Protein AF-A0A640MKI9-F1 (afdb_monomer_lite)

Organism: Bacillus anthracis (NCBI:txid1392)

Structure (mmCIF, N/CA/C/O backbone):
data_AF-A0A640MKI9-F1
#
_entry.id   AF-A0A640MKI9-F1
#
loop_
_atom_site.group_PDB
_atom_site.id
_atom_site.type_symbol
_atom_site.label_atom_id
_atom_site.label_alt_id
_atom_site.label_comp_id
_atom_site.label_asym_id
_atom_site.label_entity_id
_atom_site.label_seq_id
_atom_site.pdbx_PDB_ins_code
_atom_site.Cartn_x
_atom_site.Cartn_y
_atom_site.Cartn_z
_atom_site.occupancy
_atom_site.B_iso_or_equiv
_atom_site.auth_seq_id
_atom_site.auth_comp_id
_atom_site.auth_asym_id
_atom_site.auth_atom_id
_atom_site.pdbx_PDB_model_num
ATOM 1 N N . MET A 1 1 ? -10.483 13.799 -0.011 1.00 65.44 1 MET A N 1
ATOM 2 C CA . MET A 1 1 ? -11.438 14.415 0.946 1.00 65.44 1 MET A CA 1
ATOM 3 C C . MET A 1 1 ? -12.839 13.796 0.894 1.00 65.44 1 MET A C 1
ATOM 5 O O . MET A 1 1 ? -13.425 13.657 1.956 1.00 65.44 1 MET A O 1
ATOM 9 N N . LYS A 1 2 ? -13.376 13.401 -0.277 1.00 89.06 2 LYS A N 1
ATOM 10 C CA . LYS A 1 2 ? -14.699 12.746 -0.406 1.00 89.06 2 LYS A CA 1
ATOM 11 C C . LYS A 1 2 ? -14.836 11.470 0.446 1.00 89.06 2 LYS A C 1
ATOM 13 O O . LYS A 1 2 ? -15.704 11.428 1.307 1.00 89.06 2 LYS A O 1
ATOM 18 N N . TRP A 1 3 ? -13.888 10.539 0.318 1.00 85.50 3 TRP A N 1
ATOM 19 C CA . TRP A 1 3 ? -13.893 9.278 1.074 1.00 85.50 3 TRP A CA 1
ATOM 20 C C . TRP A 1 3 ? -13.920 9.467 2.600 1.00 85.50 3 TRP A C 1
ATOM 22 O O . TRP A 1 3 ? -14.560 8.696 3.297 1.00 85.50 3 TRP A O 1
ATOM 32 N N . LYS A 1 4 ? -13.266 10.514 3.136 1.00 87.25 4 LYS A N 1
ATOM 33 C CA . LYS A 1 4 ? -13.274 10.797 4.584 1.00 87.25 4 LYS A CA 1
ATOM 34 C C . LYS A 1 4 ? -14.676 11.158 5.068 1.00 87.25 4 LYS A C 1
ATOM 36 O O . LYS A 1 4 ? -15.080 10.732 6.139 1.00 87.25 4 LYS A O 1
ATOM 41 N N . LYS A 1 5 ? -15.415 11.936 4.268 1.00 90.25 5 LYS A N 1
ATOM 42 C CA . LYS A 1 5 ? -16.800 12.315 4.576 1.00 90.25 5 LYS A CA 1
ATOM 43 C C . LYS A 1 5 ? -17.729 11.106 4.502 1.00 90.25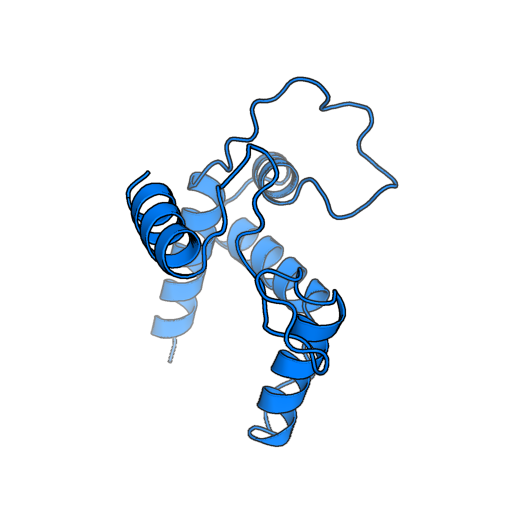 5 LYS A C 1
ATOM 45 O O . LYS A 1 5 ? -18.528 10.922 5.408 1.00 90.25 5 LYS A O 1
ATOM 50 N N . GLU A 1 6 ? -17.578 10.284 3.466 1.00 91.44 6 GLU A N 1
ATOM 51 C CA . GLU A 1 6 ? -18.350 9.044 3.294 1.00 91.44 6 GLU A CA 1
ATOM 52 C C . GLU A 1 6 ? -18.107 8.090 4.469 1.00 91.44 6 GLU A C 1
ATOM 54 O O . GLU A 1 6 ? -19.050 7.704 5.155 1.00 91.44 6 GLU A O 1
ATOM 59 N N . GLN A 1 7 ? -16.840 7.836 4.804 1.00 89.75 7 GLN A N 1
ATOM 60 C CA . GLN A 1 7 ? -16.471 7.004 5.948 1.00 89.75 7 GLN A CA 1
ATOM 61 C C . GLN A 1 7 ? -17.017 7.569 7.271 1.00 89.75 7 GLN A C 1
ATOM 63 O O . GLN A 1 7 ? -17.452 6.811 8.136 1.00 89.75 7 GLN A O 1
ATOM 68 N N . ALA A 1 8 ? -17.013 8.894 7.453 1.00 90.75 8 ALA A N 1
ATOM 69 C CA . ALA A 1 8 ? -17.562 9.517 8.655 1.00 90.75 8 ALA A CA 1
ATOM 70 C C . ALA A 1 8 ? -19.075 9.301 8.770 1.00 90.75 8 ALA A C 1
ATOM 72 O O . ALA A 1 8 ? -19.569 9.038 9.863 1.00 90.75 8 ALA A O 1
ATOM 73 N N . GLN A 1 9 ? -19.804 9.389 7.653 1.00 92.88 9 GLN A N 1
ATOM 74 C CA . GLN A 1 9 ? -21.243 9.137 7.617 1.00 92.88 9 GLN A CA 1
ATOM 75 C C . GLN A 1 9 ? -21.569 7.669 7.912 1.00 92.88 9 GLN A C 1
ATOM 77 O O . GLN A 1 9 ? -22.462 7.405 8.712 1.00 92.88 9 GLN A O 1
ATOM 82 N N . GLU A 1 10 ? -20.830 6.728 7.323 1.00 90.88 10 GLU A N 1
ATOM 83 C CA . GLU A 1 10 ? -20.994 5.289 7.570 1.00 90.88 10 GLU A CA 1
ATOM 84 C C . GLU A 1 10 ? -20.727 4.926 9.037 1.00 90.88 10 GLU A C 1
ATOM 86 O O . GLU A 1 10 ? -21.526 4.239 9.671 1.00 90.88 10 GLU A O 1
ATOM 91 N N . LEU A 1 11 ? -19.637 5.436 9.618 1.00 91.25 11 LEU A N 1
ATOM 92 C CA . LEU A 1 11 ? -19.303 5.179 11.020 1.00 91.25 11 LEU A CA 1
ATOM 93 C C . LEU A 1 11 ? -20.304 5.828 11.982 1.00 91.25 11 LEU A C 1
ATOM 95 O O . LEU A 1 11 ? -20.650 5.225 12.999 1.00 91.25 11 LEU A O 1
ATOM 99 N N . LEU A 1 12 ? -20.828 7.010 11.645 1.00 93.62 12 LEU A N 1
ATOM 100 C CA . LEU A 1 12 ? -21.840 7.681 12.459 1.00 93.62 12 LEU A CA 1
ATOM 101 C C . LEU A 1 12 ? -23.146 6.876 12.533 1.00 93.62 12 LEU A C 1
ATOM 103 O O . LEU A 1 12 ? -23.765 6.846 13.595 1.00 93.62 12 LEU A O 1
ATOM 107 N N . GLN A 1 13 ? -23.537 6.179 11.458 1.00 92.31 13 GLN A N 1
ATOM 108 C CA . GLN A 1 13 ? -24.694 5.265 11.467 1.00 92.31 13 GLN A CA 1
ATOM 109 C C . GLN A 1 13 ? -24.515 4.101 12.454 1.00 92.31 13 GLN A C 1
ATOM 111 O O . GLN A 1 13 ? -25.496 3.574 12.969 1.00 92.31 13 GLN A O 1
ATOM 116 N N . LEU A 1 14 ? -23.267 3.736 12.759 1.00 88.94 14 LEU A N 1
ATOM 117 C CA . LEU A 1 14 ? -22.903 2.731 13.761 1.00 88.94 14 LEU A CA 1
ATOM 118 C C . LEU A 1 14 ? -22.650 3.340 15.154 1.00 88.94 14 LEU A C 1
ATOM 120 O O . LEU A 1 14 ? -22.168 2.651 16.050 1.00 88.94 14 LEU A O 1
ATOM 124 N N . GLY A 1 15 ? -22.935 4.633 15.345 1.00 90.94 15 GLY A N 1
ATOM 125 C CA . GLY A 1 15 ? -22.692 5.353 16.598 1.00 90.94 15 GLY A CA 1
ATOM 126 C C . GLY A 1 15 ? -21.219 5.691 16.861 1.00 90.94 15 GLY A C 1
ATOM 127 O O . GLY A 1 15 ? -20.880 6.132 17.959 1.00 90.94 15 GLY A O 1
ATOM 128 N N . ILE A 1 16 ? -20.335 5.516 15.874 1.00 89.50 16 ILE A N 1
ATOM 129 C CA . ILE A 1 16 ? -18.901 5.788 15.998 1.00 89.50 16 ILE A CA 1
ATOM 130 C C . ILE A 1 16 ? -18.596 7.201 15.501 1.00 89.50 16 ILE A C 1
ATOM 132 O O . ILE A 1 16 ? -18.839 7.547 14.345 1.00 89.50 16 ILE A O 1
ATOM 136 N N . LYS A 1 17 ? -17.987 8.018 16.364 1.00 88.44 17 LYS A N 1
ATOM 137 C CA . LYS A 1 17 ? -17.446 9.328 15.983 1.00 88.44 17 LYS A CA 1
ATOM 138 C C . LYS A 1 17 ? -15.998 9.169 15.531 1.00 88.44 17 LYS A C 1
ATOM 140 O O . LYS A 1 17 ? -15.170 8.673 16.290 1.00 88.44 17 LYS A O 1
ATOM 145 N N . GLN A 1 18 ? -15.695 9.608 14.311 1.00 85.25 18 GLN A N 1
ATOM 146 C CA . GLN A 1 18 ? -14.318 9.626 13.820 1.00 85.25 18 GLN A CA 1
ATOM 147 C C . GLN A 1 18 ? -13.434 10.560 14.650 1.00 85.25 18 GLN A C 1
ATOM 149 O O . GLN A 1 18 ? -13.871 11.618 15.105 1.00 85.25 18 GLN A O 1
ATOM 154 N N . ASN A 1 19 ? -12.167 10.183 14.774 1.00 85.44 19 ASN A N 1
ATOM 155 C CA . ASN A 1 19 ? -11.104 11.003 15.337 1.00 85.44 19 ASN A CA 1
ATOM 156 C C . ASN A 1 19 ? -9.939 11.112 14.333 1.00 85.44 19 ASN A C 1
ATOM 158 O O . ASN A 1 19 ? -10.008 10.594 13.216 1.00 85.44 19 ASN A O 1
ATOM 162 N N . ALA A 1 20 ? -8.865 11.798 14.725 1.00 83.75 20 ALA A N 1
ATOM 163 C CA . ALA A 1 20 ? -7.684 11.968 13.877 1.00 83.75 20 ALA A CA 1
ATOM 164 C C . ALA A 1 20 ? -6.938 10.649 13.575 1.00 83.75 20 ALA A C 1
ATOM 166 O O . ALA A 1 20 ? -6.222 10.575 12.580 1.00 83.75 20 ALA A O 1
ATOM 167 N N . GLU A 1 21 ? -7.135 9.611 14.390 1.00 82.44 21 GLU A N 1
ATOM 168 C CA . GLU A 1 21 ? -6.463 8.306 14.317 1.00 82.44 21 GLU A CA 1
ATOM 169 C C . GLU A 1 21 ? -7.327 7.226 13.634 1.00 82.44 21 GLU A C 1
ATOM 171 O O . GLU A 1 21 ? -7.050 6.031 13.726 1.00 82.44 21 GLU A O 1
ATOM 176 N N . GLN A 1 22 ? -8.393 7.624 12.934 1.00 86.38 22 GLN A N 1
ATOM 177 C CA . GLN A 1 22 ? -9.325 6.700 12.297 1.00 86.38 22 GLN A CA 1
ATOM 178 C C . GLN A 1 22 ? -8.643 5.843 11.214 1.00 86.38 22 GLN A C 1
ATOM 180 O O . GLN A 1 22 ? -8.158 6.346 10.198 1.00 86.38 22 GLN A O 1
ATOM 185 N N . PHE A 1 23 ? -8.689 4.520 11.391 1.00 87.44 23 PHE A N 1
ATOM 186 C CA . PHE A 1 23 ? -8.179 3.560 10.414 1.00 87.44 23 PHE A CA 1
ATOM 187 C C . PHE A 1 23 ? -9.020 3.540 9.130 1.00 87.44 23 PHE A C 1
ATOM 189 O O . PHE A 1 23 ? -10.245 3.665 9.160 1.00 87.44 23 PHE A O 1
ATOM 196 N N . LEU A 1 24 ? -8.364 3.329 7.986 1.00 87.38 24 LEU A N 1
ATOM 197 C CA . LEU A 1 24 ? -9.042 3.154 6.696 1.00 87.38 24 LEU A CA 1
ATOM 198 C C . LEU A 1 24 ? -9.501 1.707 6.478 1.00 87.38 24 LEU A C 1
ATOM 200 O O . LEU A 1 24 ? -10.608 1.468 6.008 1.00 87.38 24 LEU A O 1
ATOM 204 N N . PHE A 1 25 ? -8.648 0.741 6.825 1.00 90.06 25 PHE A N 1
ATOM 205 C CA . PHE A 1 25 ? -8.919 -0.681 6.643 1.00 90.06 25 PHE A CA 1
ATOM 206 C C . PHE A 1 25 ? -9.274 -1.313 7.982 1.00 90.06 25 PHE A C 1
ATOM 208 O O . PHE A 1 25 ? -8.398 -1.580 8.809 1.00 90.06 25 PHE A O 1
ATOM 215 N N . THR A 1 26 ? -10.563 -1.562 8.179 1.00 91.19 26 THR A N 1
ATOM 216 C CA . THR A 1 26 ? -11.087 -2.170 9.399 1.00 91.19 26 THR A 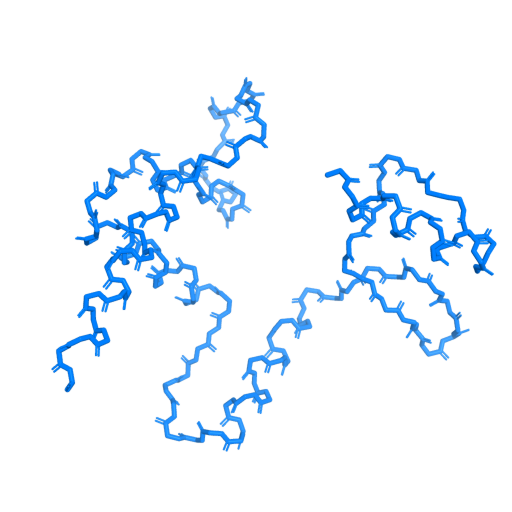CA 1
ATOM 217 C C . THR A 1 26 ? -11.995 -3.354 9.099 1.00 91.19 26 THR A C 1
ATOM 219 O O . THR A 1 26 ? -12.374 -3.600 7.952 1.00 91.19 26 THR A O 1
ATOM 222 N N . TYR A 1 27 ? -12.294 -4.144 10.126 1.00 90.62 27 TYR A N 1
ATOM 223 C CA . TYR A 1 27 ? -13.214 -5.272 10.052 1.00 90.62 27 TYR A CA 1
ATOM 224 C C . TYR A 1 27 ? -14.066 -5.366 11.323 1.00 90.62 27 TYR A C 1
ATOM 226 O O . TYR A 1 27 ? -13.815 -4.667 12.307 1.00 90.62 27 TYR A O 1
ATOM 234 N N . ILE A 1 28 ? -15.090 -6.222 11.273 1.00 90.62 28 ILE A N 1
ATOM 235 C CA . ILE A 1 28 ? -15.901 -6.595 12.435 1.00 90.62 28 ILE A CA 1
ATOM 236 C C . ILE A 1 28 ? -15.327 -7.888 13.005 1.00 90.62 28 ILE A C 1
ATOM 238 O O . ILE A 1 28 ? -15.212 -8.884 12.283 1.00 90.62 28 ILE A O 1
ATOM 242 N N . ASP A 1 29 ? -14.934 -7.875 14.275 1.00 91.31 29 ASP A N 1
ATOM 243 C CA . ASP A 1 29 ? -14.370 -9.060 14.912 1.00 91.31 29 ASP A CA 1
ATOM 244 C C . ASP A 1 29 ? -15.449 -10.075 15.333 1.00 91.31 29 ASP A C 1
ATOM 246 O O . ASP A 1 29 ? -16.656 -9.847 15.239 1.00 91.31 29 ASP A O 1
ATOM 250 N N . ARG A 1 30 ? -15.012 -11.237 15.829 1.00 91.50 30 ARG A N 1
ATOM 251 C CA . ARG A 1 30 ? -15.924 -12.307 16.273 1.00 91.50 30 ARG A CA 1
ATOM 252 C C . ARG A 1 30 ? -16.741 -11.948 17.518 1.00 91.50 30 ARG A C 1
ATOM 254 O O . ARG A 1 30 ? -17.696 -12.654 17.821 1.00 91.50 30 ARG A O 1
ATOM 261 N N . LYS A 1 31 ? -16.346 -10.909 18.254 1.00 93.56 31 LYS A N 1
ATOM 262 C CA . LYS A 1 31 ? -17.054 -10.398 19.432 1.00 93.56 31 LYS A CA 1
ATOM 263 C C . LYS A 1 31 ? -18.076 -9.319 19.048 1.00 93.56 31 LYS A C 1
ATOM 265 O O . LYS A 1 31 ? -18.779 -8.833 19.925 1.00 93.56 31 LYS A O 1
ATOM 270 N N . GLY A 1 32 ? -18.167 -8.962 17.763 1.00 89.38 32 GLY A N 1
ATOM 271 C CA . GLY A 1 32 ? -19.049 -7.914 17.257 1.00 89.38 32 GLY A CA 1
ATOM 272 C C . GLY A 1 32 ? -18.456 -6.509 17.357 1.00 89.38 32 GLY A C 1
ATOM 273 O O . GLY A 1 32 ? -19.162 -5.542 17.081 1.00 89.38 32 GLY A O 1
ATOM 274 N N . ASN A 1 33 ? -17.174 -6.369 17.717 1.00 89.12 33 ASN A N 1
ATOM 275 C CA . ASN A 1 33 ? -16.527 -5.063 17.725 1.00 89.12 33 ASN A CA 1
ATOM 276 C C . ASN A 1 33 ? -16.348 -4.587 16.284 1.00 89.12 33 ASN A C 1
ATOM 278 O O . ASN A 1 33 ? -15.732 -5.262 15.458 1.00 89.12 33 ASN A O 1
ATOM 282 N N . VAL A 1 34 ? -16.887 -3.409 16.001 1.00 88.12 34 VAL A N 1
ATOM 283 C CA . VAL A 1 34 ? -16.756 -2.702 14.727 1.00 88.12 34 VAL A CA 1
ATOM 284 C C . VAL A 1 34 ? -15.491 -1.838 14.720 1.00 88.12 34 VAL A C 1
ATOM 286 O O . VAL A 1 34 ? -14.969 -1.475 15.773 1.00 88.12 34 VAL A O 1
ATOM 289 N N . ASN A 1 35 ? -15.018 -1.468 13.526 1.00 88.88 35 ASN A N 1
ATOM 290 C CA . ASN A 1 35 ? -13.897 -0.538 13.338 1.00 88.88 35 ASN A CA 1
ATOM 291 C C . ASN A 1 35 ? -12.537 -1.030 13.886 1.00 88.88 35 ASN A C 1
ATOM 293 O O . ASN A 1 35 ? -11.664 -0.230 14.218 1.00 88.88 35 ASN A O 1
ATOM 297 N N . VAL A 1 36 ? -12.335 -2.349 13.957 1.00 90.69 36 VAL A N 1
ATOM 298 C CA . VAL A 1 36 ? -11.072 -2.956 14.407 1.00 90.69 36 VAL A CA 1
ATOM 299 C C . VAL A 1 36 ? -10.053 -2.930 13.260 1.00 90.69 36 VAL A C 1
ATOM 301 O O . VAL A 1 36 ? -10.415 -3.324 12.149 1.00 90.69 36 VAL A O 1
ATOM 304 N N . PRO A 1 37 ? -8.790 -2.509 13.469 1.00 92.12 37 PRO A N 1
ATOM 305 C CA . PRO A 1 37 ? -7.786 -2.479 12.406 1.00 92.12 37 PRO A CA 1
ATOM 306 C C . PRO A 1 37 ? -7.512 -3.879 11.858 1.00 92.12 37 PRO A C 1
ATOM 308 O O . PRO A 1 37 ? -7.393 -4.846 12.612 1.00 92.12 37 PRO A O 1
ATOM 311 N N . VAL A 1 38 ? -7.386 -3.995 10.534 1.00 92.06 38 VAL A N 1
ATOM 312 C CA . VAL A 1 38 ? -7.008 -5.269 9.907 1.00 92.06 38 VAL A CA 1
ATOM 313 C C . VAL A 1 38 ? -5.658 -5.761 10.437 1.00 92.06 38 VAL A C 1
ATOM 315 O O . VAL A 1 38 ? -4.709 -4.994 10.585 1.00 92.06 38 VAL A O 1
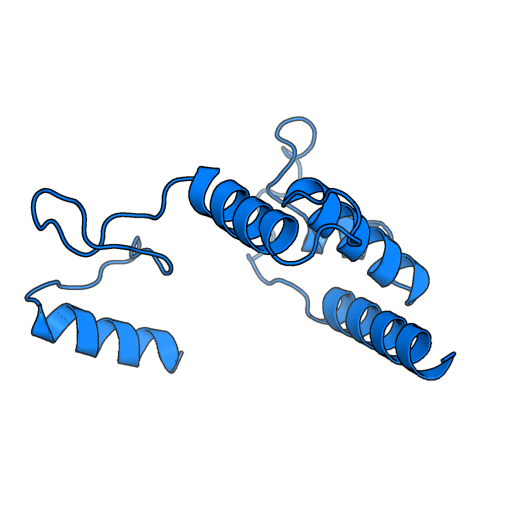ATOM 318 N N . HIS A 1 39 ? -5.560 -7.064 10.704 1.00 89.94 39 HIS A N 1
ATOM 319 C CA . HIS A 1 39 ? -4.301 -7.676 11.127 1.00 89.94 39 HIS A CA 1
ATOM 320 C C . HIS A 1 39 ? -3.246 -7.579 10.015 1.00 89.94 39 HIS A C 1
ATOM 322 O O . HIS A 1 39 ? -3.586 -7.696 8.836 1.00 89.94 39 HIS A O 1
ATOM 328 N N . ILE A 1 40 ? -1.964 -7.456 10.370 1.00 82.38 40 ILE A N 1
ATOM 329 C CA . ILE A 1 40 ? -0.862 -7.346 9.395 1.00 82.38 40 ILE A CA 1
ATOM 330 C C . ILE A 1 40 ? -0.820 -8.532 8.415 1.00 82.38 40 ILE A C 1
ATOM 332 O O . ILE A 1 40 ? -0.594 -8.363 7.216 1.00 82.38 40 ILE A O 1
ATOM 336 N N . ASP A 1 41 ? -1.162 -9.730 8.893 1.00 87.81 41 ASP A N 1
ATOM 337 C CA . ASP A 1 41 ? -1.231 -10.932 8.056 1.00 87.81 41 ASP A CA 1
ATOM 338 C C . ASP A 1 41 ? -2.420 -10.972 7.105 1.00 87.81 41 ASP A C 1
ATOM 340 O O . ASP A 1 41 ? -2.462 -11.830 6.223 1.00 87.81 41 ASP A O 1
ATOM 344 N N . TYR A 1 42 ? -3.395 -10.071 7.239 1.00 90.69 42 TYR A N 1
ATOM 345 C CA . TYR A 1 42 ? -4.563 -10.055 6.365 1.00 90.69 42 TYR A CA 1
ATOM 346 C C . TYR A 1 42 ? -4.148 -10.026 4.888 1.00 90.69 42 TYR A C 1
ATOM 348 O O . TYR A 1 42 ? -4.627 -10.838 4.095 1.00 90.69 42 TYR A O 1
ATOM 356 N N . LEU A 1 43 ? -3.180 -9.178 4.526 1.00 88.50 43 LEU A N 1
ATOM 357 C CA . LEU A 1 43 ? -2.644 -9.114 3.163 1.00 88.50 43 LEU A CA 1
ATOM 358 C C . LEU A 1 43 ? -1.976 -10.429 2.737 1.00 88.50 43 LEU A C 1
ATOM 360 O O . LEU A 1 43 ? -2.224 -10.904 1.625 1.00 88.50 43 LEU A O 1
ATOM 364 N N . ASN A 1 44 ? -1.202 -11.061 3.626 1.00 90.81 44 ASN A N 1
ATOM 365 C CA . ASN A 1 44 ? -0.600 -12.374 3.374 1.00 90.81 44 ASN A CA 1
ATOM 366 C C . ASN A 1 44 ? -1.680 -13.431 3.095 1.00 90.81 44 ASN A C 1
ATOM 368 O O . ASN A 1 44 ? -1.592 -14.169 2.111 1.00 90.81 44 ASN A O 1
ATOM 372 N N . TYR A 1 45 ? -2.749 -13.468 3.895 1.00 92.06 45 TYR A N 1
ATOM 373 C CA . TYR A 1 45 ? -3.876 -14.380 3.685 1.00 92.06 45 TYR A CA 1
ATOM 374 C C . TYR A 1 45 ? -4.589 -14.132 2.353 1.00 92.06 45 TYR A C 1
ATOM 376 O O . TYR A 1 45 ? -4.916 -15.088 1.638 1.00 92.06 45 TYR A O 1
ATOM 384 N N . ARG A 1 46 ? -4.810 -12.865 1.979 1.00 92.38 46 ARG A N 1
ATOM 385 C CA . ARG A 1 46 ? -5.434 -12.507 0.696 1.00 92.38 46 ARG A CA 1
ATOM 386 C C . ARG A 1 46 ? -4.578 -12.947 -0.489 1.00 92.38 46 ARG A C 1
ATOM 388 O O . ARG A 1 46 ? -5.114 -13.566 -1.408 1.00 92.38 46 ARG A O 1
ATOM 395 N N . ILE A 1 47 ? -3.267 -12.719 -0.441 1.00 92.56 47 ILE A N 1
ATOM 396 C CA . ILE A 1 47 ? -2.326 -13.157 -1.481 1.00 92.56 47 ILE A CA 1
ATOM 397 C C . ILE A 1 47 ? -2.283 -14.688 -1.578 1.00 92.56 47 ILE A C 1
ATOM 399 O O . ILE A 1 47 ? -2.408 -15.247 -2.670 1.00 92.56 47 ILE A O 1
ATOM 403 N N . ASN A 1 48 ? -2.221 -15.390 -0.444 1.00 92.00 48 ASN A N 1
ATOM 404 C CA . ASN A 1 48 ? -2.265 -16.854 -0.411 1.00 92.00 48 ASN A CA 1
ATOM 405 C C . ASN A 1 48 ? -3.578 -17.413 -0.984 1.00 92.00 48 ASN A C 1
ATOM 407 O O . ASN A 1 48 ? -3.581 -18.455 -1.638 1.00 92.00 48 ASN A O 1
ATOM 411 N N . SER A 1 49 ? -4.702 -16.723 -0.776 1.00 94.38 49 SER A N 1
ATOM 412 C CA . SER A 1 49 ? -5.988 -17.079 -1.387 1.00 94.38 49 SER A CA 1
ATOM 413 C C . SER A 1 49 ? -5.976 -16.944 -2.915 1.00 94.38 49 SER A C 1
ATOM 415 O O . SER A 1 49 ? -6.518 -17.803 -3.613 1.00 94.38 49 SER A O 1
ATOM 417 N N . VAL A 1 50 ? -5.335 -15.904 -3.460 1.00 94.31 50 VAL A N 1
ATOM 418 C CA . VAL A 1 50 ? -5.133 -15.758 -4.914 1.00 94.31 50 VAL A CA 1
ATOM 419 C C . VAL A 1 50 ? -4.264 -16.898 -5.446 1.00 94.31 50 VAL A C 1
ATOM 421 O O . VAL A 1 50 ? -4.671 -17.583 -6.379 1.00 94.31 50 VAL A O 1
ATOM 424 N N . LYS A 1 51 ? -3.131 -17.187 -4.797 1.00 93.44 51 LYS A N 1
ATOM 425 C CA . LYS A 1 51 ? -2.238 -18.295 -5.175 1.00 93.44 51 LYS A CA 1
ATOM 426 C C . LYS A 1 51 ? -2.956 -19.648 -5.213 1.00 93.44 51 LYS A C 1
ATOM 428 O O . LYS A 1 51 ? -2.769 -20.416 -6.150 1.00 93.44 51 LYS A O 1
ATOM 433 N N . ARG A 1 52 ? -3.796 -19.947 -4.213 1.00 94.31 52 ARG A N 1
ATOM 434 C CA . ARG A 1 52 ? -4.566 -21.205 -4.170 1.00 94.31 52 ARG A CA 1
ATOM 435 C C . ARG A 1 52 ? -5.492 -21.369 -5.377 1.00 94.31 52 ARG A C 1
ATOM 437 O O . ARG A 1 52 ? -5.624 -22.483 -5.873 1.00 94.31 52 ARG A O 1
ATOM 444 N N . ARG A 1 53 ? -6.104 -20.275 -5.841 1.00 96.44 53 ARG A N 1
ATOM 445 C CA . ARG A 1 53 ? -6.998 -20.256 -7.012 1.00 96.44 53 ARG A CA 1
ATOM 446 C C . ARG A 1 53 ? -6.241 -20.228 -8.343 1.00 96.44 53 ARG A C 1
ATOM 448 O O . ARG A 1 53 ? -6.746 -20.736 -9.334 1.00 96.44 53 ARG A O 1
ATOM 455 N N . HIS A 1 54 ? -5.024 -19.689 -8.355 1.00 96.00 54 HIS A N 1
ATOM 456 C CA . HIS A 1 54 ? -4.212 -19.507 -9.557 1.00 96.00 54 HIS A CA 1
ATOM 457 C C . HIS A 1 54 ? -2.809 -20.092 -9.355 1.00 96.00 54 HIS A C 1
ATOM 459 O O . HIS A 1 54 ? -1.821 -19.367 -9.258 1.00 96.00 54 HIS A O 1
ATOM 465 N N . LYS A 1 55 ? -2.716 -21.428 -9.290 1.00 93.69 55 LYS A N 1
ATOM 466 C CA . LYS A 1 55 ? -1.463 -22.145 -8.977 1.00 93.69 55 LYS A CA 1
ATOM 467 C C . LYS A 1 55 ? -0.327 -21.919 -9.985 1.00 93.69 55 LYS A C 1
ATOM 469 O O . LYS A 1 55 ? 0.822 -22.153 -9.640 1.00 93.69 55 LYS A O 1
ATOM 474 N N . HIS A 1 56 ? -0.646 -21.476 -11.203 1.00 95.12 56 HIS A N 1
ATOM 475 C CA . HIS A 1 56 ? 0.338 -21.137 -12.235 1.00 95.12 56 HIS A CA 1
ATOM 476 C C . HIS A 1 56 ? 1.054 -19.800 -11.971 1.00 95.12 56 HIS A C 1
ATOM 478 O O . HIS A 1 56 ? 2.059 -19.514 -12.614 1.00 95.12 56 HIS A O 1
ATOM 484 N N . LEU A 1 57 ? 0.548 -18.964 -11.054 1.00 92.19 57 LEU A N 1
ATOM 485 C CA . LEU A 1 57 ? 1.201 -17.711 -10.682 1.00 92.19 57 LEU A CA 1
ATOM 486 C C . LEU A 1 57 ? 2.392 -17.969 -9.756 1.00 92.19 57 LEU A C 1
ATOM 488 O O . LEU A 1 57 ? 2.347 -18.810 -8.855 1.00 92.19 57 LEU A O 1
ATOM 492 N N . ILE A 1 58 ? 3.442 -17.171 -9.935 1.00 90.31 58 ILE A N 1
ATOM 493 C CA . ILE A 1 58 ? 4.627 -17.192 -9.076 1.00 90.31 58 ILE A CA 1
ATOM 494 C C . ILE A 1 58 ? 4.236 -16.817 -7.640 1.00 90.31 58 ILE A C 1
ATOM 496 O O . ILE A 1 58 ? 3.401 -15.942 -7.399 1.00 90.31 58 ILE A O 1
ATOM 500 N N . ASN A 1 59 ? 4.872 -17.470 -6.662 1.00 88.88 59 ASN A N 1
ATOM 501 C CA . ASN A 1 59 ? 4.659 -17.173 -5.250 1.00 88.88 59 ASN A CA 1
ATOM 502 C C . ASN A 1 59 ? 5.041 -15.722 -4.917 1.00 88.88 59 ASN A C 1
ATOM 504 O O . ASN A 1 59 ? 6.229 -15.374 -4.890 1.00 88.88 59 ASN A O 1
ATOM 508 N N . THR A 1 60 ? 4.035 -14.913 -4.597 1.00 91.25 60 THR A N 1
ATOM 509 C CA . THR A 1 60 ? 4.187 -13.495 -4.263 1.00 91.25 60 THR A CA 1
ATOM 510 C C . THR A 1 60 ? 3.885 -13.218 -2.787 1.00 91.25 60 THR A C 1
ATOM 512 O O . THR A 1 60 ? 3.325 -14.058 -2.084 1.00 91.25 60 THR A O 1
ATOM 515 N N . SER A 1 61 ? 4.302 -12.053 -2.305 1.00 90.25 61 SER A N 1
ATOM 516 C CA . SER A 1 61 ? 4.068 -11.533 -0.953 1.00 90.25 61 SER A CA 1
ATOM 51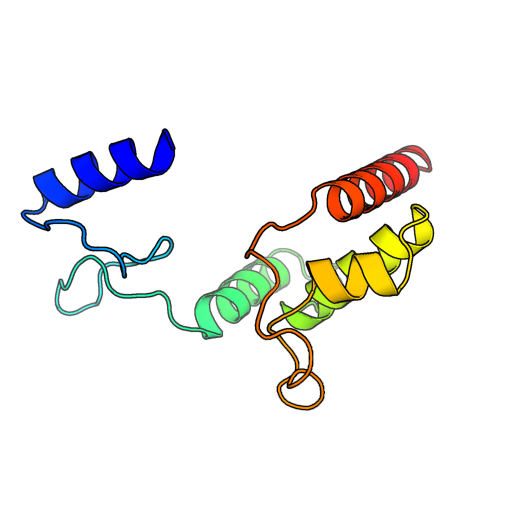7 C C . SER A 1 61 ? 3.984 -10.003 -1.018 1.00 90.25 61 SER A C 1
ATOM 519 O O . SER A 1 61 ? 4.413 -9.431 -2.024 1.00 90.25 61 SER A O 1
ATOM 521 N N . PRO A 1 62 ? 3.489 -9.309 0.025 1.00 89.12 62 PRO A N 1
ATOM 522 C CA . PRO A 1 62 ? 3.444 -7.846 0.027 1.00 89.12 62 PRO A CA 1
ATOM 523 C C . PRO A 1 62 ? 4.820 -7.214 -0.236 1.00 89.12 62 PRO A C 1
ATOM 525 O O . PRO A 1 62 ? 4.935 -6.307 -1.057 1.00 89.12 62 PRO A O 1
ATOM 528 N N . HIS A 1 63 ? 5.885 -7.756 0.367 1.00 88.50 63 HIS A N 1
ATOM 529 C CA . HIS A 1 63 ? 7.254 -7.292 0.122 1.00 88.50 63 HIS A CA 1
ATOM 530 C C . HIS A 1 63 ? 7.725 -7.541 -1.315 1.00 88.50 63 HIS A C 1
ATOM 532 O O . HIS A 1 63 ? 8.351 -6.667 -1.905 1.00 88.50 63 HIS A O 1
ATOM 538 N N . LYS A 1 64 ? 7.392 -8.688 -1.922 1.00 90.56 64 LYS A N 1
ATOM 539 C CA . LYS A 1 64 ? 7.730 -8.940 -3.333 1.00 90.56 64 LYS A CA 1
ATOM 540 C C . LYS A 1 64 ? 7.008 -7.979 -4.273 1.00 90.56 64 LYS A C 1
ATOM 542 O O . LYS A 1 64 ? 7.639 -7.455 -5.179 1.00 90.56 64 LYS A O 1
ATOM 547 N N . LEU A 1 65 ? 5.725 -7.701 -4.027 1.00 90.81 65 LEU A N 1
ATOM 548 C CA . LEU A 1 65 ? 4.967 -6.709 -4.799 1.00 90.81 65 LEU A CA 1
ATOM 549 C C . LEU A 1 65 ? 5.571 -5.306 -4.659 1.00 90.81 65 LEU A C 1
ATOM 551 O O . LEU A 1 65 ? 5.684 -4.588 -5.648 1.00 90.81 65 LEU A O 1
ATOM 555 N N . ARG A 1 66 ? 6.023 -4.941 -3.455 1.00 89.12 66 ARG A N 1
ATOM 556 C CA . ARG A 1 66 ? 6.745 -3.689 -3.209 1.00 89.12 66 ARG A CA 1
ATOM 557 C C . ARG A 1 66 ? 8.068 -3.614 -3.980 1.00 89.12 66 ARG A C 1
ATOM 559 O O . ARG A 1 66 ? 8.362 -2.573 -4.560 1.00 89.12 66 ARG A O 1
ATOM 566 N N . HIS A 1 67 ? 8.832 -4.705 -4.043 1.00 90.75 67 HIS A N 1
ATOM 567 C CA . HIS A 1 67 ? 10.019 -4.766 -4.899 1.00 90.75 67 HIS A CA 1
ATOM 568 C C . HIS A 1 67 ? 9.654 -4.616 -6.379 1.00 90.75 67 HIS A C 1
ATOM 570 O O . HIS A 1 67 ? 10.248 -3.787 -7.062 1.00 90.75 67 HIS A O 1
ATOM 576 N N . THR A 1 68 ? 8.633 -5.329 -6.862 1.00 91.94 68 THR A N 1
ATOM 577 C CA . THR A 1 68 ? 8.150 -5.198 -8.244 1.00 91.94 68 THR A CA 1
ATOM 578 C C . THR A 1 68 ? 7.753 -3.759 -8.579 1.00 91.94 68 THR A C 1
ATOM 580 O O . THR A 1 68 ? 8.123 -3.273 -9.643 1.00 91.94 68 THR A O 1
ATOM 583 N N . PHE A 1 69 ? 7.071 -3.055 -7.669 1.00 92.19 69 PHE A N 1
ATOM 584 C CA . PHE A 1 69 ? 6.774 -1.629 -7.826 1.00 92.19 69 PHE A CA 1
ATOM 585 C C . PHE A 1 69 ? 8.050 -0.802 -8.026 1.00 92.19 69 PHE A C 1
ATOM 587 O O . PHE A 1 69 ? 8.141 -0.051 -8.992 1.00 92.19 69 PHE A O 1
ATOM 594 N N . SER A 1 70 ? 9.056 -0.982 -7.164 1.00 91.06 70 SER A N 1
ATOM 595 C CA . SER A 1 70 ? 10.317 -0.234 -7.259 1.00 91.06 70 SER A CA 1
ATOM 596 C C . SER A 1 70 ? 11.077 -0.496 -8.563 1.00 91.06 70 SER A C 1
ATOM 598 O O . SER A 1 70 ? 11.566 0.444 -9.185 1.00 91.06 70 SER A O 1
ATOM 600 N N . THR A 1 71 ? 11.119 -1.752 -9.017 1.00 92.31 71 THR A N 1
ATOM 601 C CA . THR A 1 71 ? 11.773 -2.139 -10.272 1.00 92.31 71 THR A CA 1
ATOM 602 C C . THR A 1 71 ? 11.066 -1.522 -11.473 1.00 92.31 71 THR A C 1
ATOM 604 O O . THR A 1 71 ? 11.715 -0.902 -12.306 1.00 92.31 71 THR A O 1
ATOM 607 N N . LEU A 1 72 ? 9.736 -1.627 -11.541 1.00 93.44 72 LEU A N 1
ATOM 608 C CA . LEU A 1 72 ? 8.964 -1.075 -12.655 1.00 93.44 72 LEU A CA 1
ATOM 609 C C . LEU A 1 72 ? 8.999 0.458 -12.680 1.00 93.44 72 LEU A C 1
ATOM 611 O O . LEU A 1 72 ? 9.102 1.039 -13.754 1.00 93.44 72 LEU A O 1
ATOM 615 N N . ALA A 1 73 ? 8.975 1.119 -11.520 1.00 91.75 73 ALA A N 1
ATOM 616 C CA . ALA A 1 73 ? 9.157 2.566 -11.448 1.00 91.75 73 ALA A CA 1
ATOM 617 C C . ALA A 1 73 ? 10.535 2.986 -11.985 1.00 91.75 73 ALA A C 1
ATOM 619 O O . ALA A 1 73 ? 10.626 3.933 -12.764 1.00 91.75 73 ALA A O 1
ATOM 620 N N . TYR A 1 74 ? 11.599 2.271 -11.601 1.00 92.81 74 TYR A N 1
ATOM 621 C CA . TYR A 1 74 ? 12.956 2.531 -12.087 1.00 92.81 74 TYR A CA 1
ATOM 622 C C . TYR A 1 74 ? 13.073 2.330 -13.601 1.00 92.81 74 TYR A C 1
ATOM 624 O O . TYR A 1 74 ? 13.586 3.201 -14.297 1.00 92.81 74 TYR A O 1
ATOM 632 N N . GLU A 1 75 ? 12.541 1.221 -14.122 1.00 92.56 75 GLU A N 1
ATOM 633 C CA . GLU A 1 75 ? 12.492 0.952 -15.564 1.00 92.56 75 GLU A CA 1
ATOM 634 C C . GLU A 1 75 ? 11.665 2.002 -16.326 1.00 92.56 75 GLU A C 1
ATOM 636 O O . GLU A 1 75 ? 11.995 2.326 -17.461 1.00 92.56 75 GLU A O 1
ATOM 641 N N . GLY A 1 76 ? 10.639 2.582 -15.693 1.00 92.00 76 GLY A N 1
ATOM 642 C CA . GLY A 1 76 ? 9.884 3.735 -16.199 1.00 92.00 76 GLY A CA 1
ATOM 643 C C . GLY A 1 76 ? 10.596 5.087 -16.040 1.00 92.00 76 GLY A C 1
ATOM 644 O O . GLY A 1 76 ? 9.991 6.134 -16.258 1.00 92.00 76 GLY A O 1
ATOM 645 N N . GLY A 1 77 ? 11.865 5.100 -15.622 1.00 92.25 77 GLY A N 1
ATOM 646 C CA . GLY A 1 77 ? 12.691 6.303 -15.511 1.00 92.25 77 GLY A CA 1
ATOM 647 C C . GLY A 1 77 ? 12.616 7.022 -14.161 1.00 92.25 77 GLY A C 1
ATOM 648 O O . GLY A 1 77 ? 12.936 8.214 -14.078 1.00 92.25 77 GLY A O 1
ATOM 649 N N . ALA A 1 78 ? 12.146 6.374 -13.091 1.00 91.38 78 ALA A N 1
ATOM 650 C CA . ALA A 1 78 ? 12.174 6.962 -11.749 1.00 91.38 78 ALA A CA 1
ATOM 651 C C . ALA A 1 78 ? 13.598 6.931 -11.190 1.00 91.38 78 ALA A C 1
ATOM 653 O O . ALA A 1 78 ? 14.307 5.935 -11.327 1.00 91.38 78 ALA A O 1
ATOM 654 N N . THR A 1 79 ? 14.032 8.010 -10.534 1.00 90.50 79 THR A N 1
ATOM 655 C CA . THR A 1 79 ? 15.343 8.005 -9.873 1.00 90.50 79 THR A CA 1
ATOM 656 C C . THR A 1 79 ? 15.296 7.198 -8.576 1.00 90.50 79 THR A C 1
ATOM 658 O O . THR A 1 79 ? 14.239 7.035 -7.963 1.00 90.50 79 THR A O 1
ATOM 661 N N . MET A 1 80 ? 16.454 6.723 -8.108 1.00 85.62 80 MET A N 1
ATOM 662 C CA . MET A 1 80 ? 16.548 6.010 -6.826 1.00 85.62 80 MET A CA 1
ATOM 663 C C . MET A 1 80 ? 16.046 6.865 -5.651 1.00 85.62 80 MET A C 1
ATOM 665 O O . MET A 1 80 ? 15.427 6.352 -4.723 1.00 85.62 80 MET A O 1
ATOM 669 N N . GLU A 1 81 ? 16.255 8.180 -5.710 1.00 84.56 81 GLU A N 1
ATOM 670 C CA . GLU A 1 81 ? 15.753 9.125 -4.712 1.00 84.56 81 GLU A CA 1
ATOM 671 C C . GLU A 1 81 ? 14.219 9.225 -4.730 1.00 84.56 81 GLU A C 1
ATOM 673 O O . GLU A 1 81 ? 13.587 9.199 -3.674 1.00 84.56 81 GLU A O 1
ATOM 678 N N . GLN A 1 82 ? 13.609 9.298 -5.919 1.00 85.75 82 GLN A N 1
ATOM 679 C CA . GLN A 1 82 ? 12.150 9.300 -6.079 1.00 85.75 82 GLN A CA 1
ATOM 680 C C . GLN A 1 82 ? 11.532 8.008 -5.530 1.00 85.75 82 GLN A C 1
ATOM 682 O O . GLN A 1 82 ? 10.585 8.051 -4.746 1.00 85.75 82 GLN A O 1
ATOM 687 N N . ILE A 1 83 ? 12.130 6.863 -5.868 1.00 86.62 83 ILE A N 1
ATOM 688 C CA . ILE A 1 83 ? 11.708 5.551 -5.371 1.00 86.62 83 ILE A CA 1
ATOM 689 C C . ILE A 1 83 ? 11.848 5.485 -3.851 1.00 86.62 83 ILE A C 1
ATOM 691 O O . ILE A 1 83 ? 10.905 5.082 -3.179 1.00 86.62 83 ILE A O 1
ATOM 695 N N . SER A 1 84 ? 12.981 5.917 -3.292 1.00 82.75 84 SER A N 1
ATOM 696 C CA . SER A 1 84 ? 13.209 5.924 -1.844 1.00 82.75 84 SER A CA 1
ATOM 697 C C . SER A 1 84 ? 12.138 6.733 -1.103 1.00 82.75 84 SER A C 1
ATOM 699 O O . SER A 1 84 ? 11.531 6.222 -0.162 1.00 82.75 84 SER A O 1
ATOM 701 N N . ARG A 1 85 ? 11.808 7.938 -1.591 1.00 80.81 85 ARG A N 1
ATOM 702 C CA . ARG A 1 85 ? 10.741 8.787 -1.028 1.00 80.81 85 ARG A CA 1
ATOM 703 C C . ARG A 1 85 ? 9.340 8.188 -1.176 1.00 80.81 85 ARG A C 1
ATOM 705 O O . ARG A 1 85 ? 8.516 8.314 -0.277 1.00 80.81 85 ARG A O 1
ATOM 712 N N . ALA A 1 86 ? 9.048 7.514 -2.286 1.00 82.88 86 ALA A N 1
ATOM 713 C CA . ALA A 1 86 ? 7.770 6.818 -2.461 1.00 82.88 86 ALA A CA 1
ATOM 714 C C . ALA A 1 86 ? 7.656 5.576 -1.558 1.00 82.88 86 ALA A C 1
ATOM 716 O O . ALA A 1 86 ? 6.562 5.160 -1.177 1.00 82.88 86 ALA A O 1
ATOM 717 N N . LEU A 1 87 ? 8.795 4.966 -1.230 1.00 80.50 87 LEU A N 1
ATOM 718 C CA . LEU A 1 87 ? 8.880 3.755 -0.435 1.00 80.50 87 LEU A CA 1
ATOM 719 C C . LEU A 1 87 ? 8.983 4.024 1.070 1.00 80.50 87 LEU A C 1
ATOM 721 O O . LEU A 1 87 ? 8.642 3.114 1.827 1.00 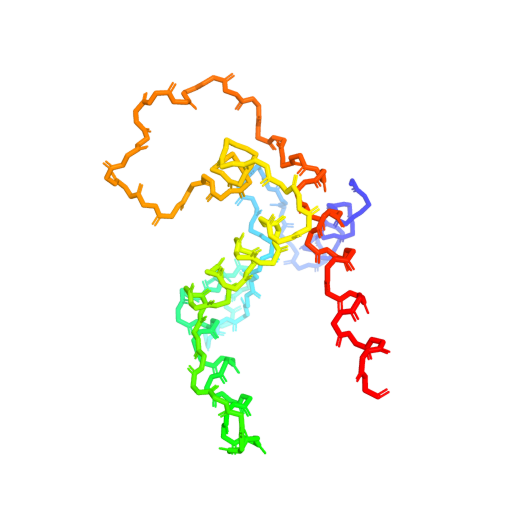80.50 87 LEU A O 1
ATOM 725 N N . THR A 1 88 ? 9.454 5.185 1.530 1.00 69.50 88 THR A N 1
ATOM 726 C CA . THR A 1 88 ? 9.700 5.457 2.959 1.00 69.50 88 THR A CA 1
ATOM 727 C C . THR A 1 88 ? 8.569 4.928 3.860 1.00 69.50 88 THR A C 1
ATOM 729 O O . THR A 1 88 ? 7.400 5.122 3.541 1.00 69.50 88 THR A O 1
ATOM 732 N N . HIS A 1 89 ? 8.965 4.198 4.926 1.00 54.38 89 HIS A N 1
ATOM 733 C CA . HIS A 1 89 ? 8.183 3.420 5.926 1.00 54.38 89 HIS A CA 1
ATOM 734 C C . HIS A 1 89 ? 8.285 1.870 5.931 1.00 54.38 89 HIS A C 1
ATOM 736 O O . HIS A 1 89 ? 7.457 1.239 6.583 1.00 54.38 89 HIS A O 1
ATOM 742 N N . SER A 1 90 ? 9.270 1.201 5.305 1.00 49.53 90 SER A N 1
ATOM 743 C CA . SER A 1 90 ? 9.372 -0.280 5.445 1.00 49.53 90 SER A CA 1
ATOM 744 C C . SER A 1 90 ? 10.693 -0.864 5.931 1.00 49.53 90 SER A C 1
ATOM 746 O O . SER A 1 90 ? 10.745 -2.079 6.096 1.00 49.53 90 SER A O 1
ATOM 748 N N . ASP A 1 91 ? 11.749 -0.076 6.106 1.00 48.38 91 ASP A N 1
ATOM 749 C CA . ASP A 1 91 ? 13.015 -0.597 6.620 1.00 48.38 91 ASP A CA 1
ATOM 750 C C . ASP A 1 91 ? 13.478 0.298 7.767 1.00 48.38 91 ASP A C 1
ATOM 752 O O . ASP A 1 91 ? 13.894 1.443 7.575 1.00 48.38 91 ASP A O 1
ATOM 756 N N . THR A 1 92 ? 13.329 -0.200 8.993 1.00 46.53 92 THR A N 1
ATOM 757 C CA . THR A 1 92 ? 13.701 0.511 10.224 1.00 46.53 92 THR A CA 1
ATOM 758 C C . THR A 1 92 ? 15.211 0.716 10.348 1.00 46.53 92 THR A C 1
ATOM 760 O O . THR A 1 92 ? 15.656 1.370 11.285 1.00 46.53 92 THR A O 1
ATOM 763 N N . LYS A 1 93 ? 16.014 0.213 9.398 1.00 47.78 93 LYS A N 1
ATOM 764 C CA . LYS A 1 93 ? 17.471 0.345 9.407 1.00 47.78 93 LYS A CA 1
ATOM 765 C C . LYS A 1 93 ? 18.034 1.567 8.674 1.00 47.78 93 LYS A C 1
ATOM 767 O O . LYS A 1 93 ? 19.251 1.735 8.684 1.00 47.78 93 LYS A O 1
ATOM 772 N N . THR A 1 94 ? 17.231 2.430 8.038 1.00 45.56 94 THR A N 1
ATOM 773 C CA . THR A 1 94 ? 17.813 3.570 7.285 1.00 45.56 94 THR A CA 1
ATOM 774 C C . THR A 1 94 ? 16.931 4.817 7.184 1.00 45.56 94 THR A C 1
ATOM 776 O O . THR A 1 94 ? 16.786 5.371 6.099 1.00 45.56 94 THR A O 1
ATOM 779 N N . THR A 1 95 ? 16.327 5.310 8.276 1.00 42.34 95 THR A N 1
ATOM 780 C CA . THR A 1 95 ? 15.594 6.592 8.162 1.00 42.34 95 THR A CA 1
ATOM 781 C C . THR A 1 95 ? 15.522 7.444 9.437 1.00 42.34 95 THR A C 1
ATOM 783 O O . THR A 1 9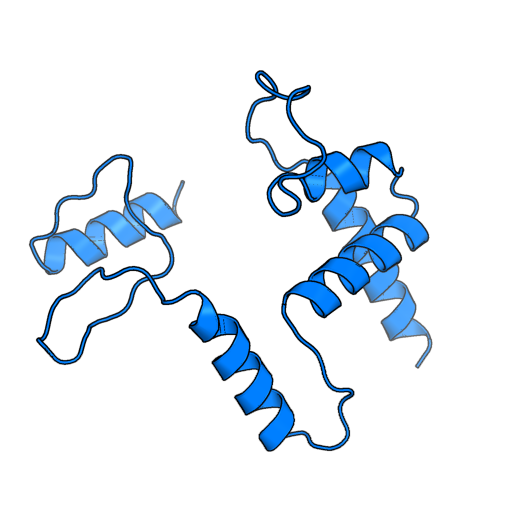5 ? 14.440 7.789 9.891 1.00 42.34 95 THR A O 1
ATOM 786 N N . GLU A 1 96 ? 16.665 7.859 9.989 1.00 42.69 96 GLU A N 1
ATOM 787 C CA . GLU A 1 96 ? 16.707 9.011 10.920 1.00 42.69 96 GLU A CA 1
ATOM 788 C C . GLU A 1 96 ? 16.796 10.372 10.194 1.00 42.69 96 GLU A C 1
ATOM 790 O O . GLU A 1 96 ? 16.618 11.414 10.811 1.00 42.69 96 GLU A O 1
ATOM 795 N N . VAL A 1 97 ? 17.010 10.404 8.871 1.00 44.34 97 VAL A N 1
ATOM 796 C CA . VAL A 1 97 ? 17.338 11.657 8.150 1.00 44.34 97 VAL A CA 1
ATOM 797 C C . VAL A 1 97 ? 16.114 12.420 7.602 1.00 44.34 97 VAL A C 1
ATOM 799 O O . VAL A 1 97 ? 16.218 13.602 7.295 1.00 44.34 97 VAL A O 1
ATOM 802 N N . TYR A 1 98 ? 14.921 11.820 7.528 1.00 43.56 98 TYR A N 1
ATOM 803 C CA . TYR A 1 98 ? 13.761 12.433 6.846 1.00 43.56 98 TYR A CA 1
ATOM 804 C C . TYR A 1 98 ? 12.633 12.862 7.797 1.00 43.56 98 TYR A C 1
ATOM 806 O O . TYR A 1 98 ? 11.460 12.599 7.552 1.00 43.56 98 TYR A O 1
ATOM 814 N N . VAL A 1 99 ? 12.980 13.550 8.887 1.00 45.78 99 VAL A N 1
ATOM 815 C CA . VAL A 1 99 ? 12.034 13.935 9.957 1.00 45.78 99 VAL A CA 1
ATOM 816 C C . VAL A 1 99 ? 11.086 15.089 9.569 1.00 45.78 99 VAL A C 1
ATOM 818 O O . VAL A 1 99 ? 10.121 15.340 10.278 1.00 45.78 99 VAL A O 1
ATOM 821 N N . ASN A 1 100 ? 11.281 15.767 8.429 1.00 45.56 100 ASN A N 1
ATOM 822 C CA . ASN A 1 100 ? 10.532 16.999 8.115 1.00 45.56 100 ASN A CA 1
ATOM 823 C C . ASN A 1 100 ? 9.935 17.106 6.703 1.00 45.56 100 ASN A C 1
ATOM 825 O O . ASN A 1 100 ? 9.533 18.193 6.291 1.00 45.56 100 ASN A O 1
ATOM 829 N N . THR A 1 101 ? 9.847 16.012 5.941 1.00 46.12 101 THR A N 1
ATOM 830 C CA . THR A 1 101 ? 9.161 16.082 4.638 1.00 46.12 101 THR A CA 1
ATOM 831 C C . THR A 1 101 ? 7.667 15.821 4.847 1.00 46.12 101 THR A C 1
ATOM 833 O O . THR A 1 101 ? 7.328 14.818 5.478 1.00 46.12 101 THR A O 1
ATOM 836 N N . PRO A 1 102 ? 6.756 16.693 4.371 1.00 49.22 102 PRO A N 1
ATOM 837 C CA . PRO A 1 102 ? 5.326 16.427 4.460 1.00 49.22 102 PRO A CA 1
ATOM 838 C C . PRO A 1 102 ? 5.016 15.074 3.816 1.00 49.22 102 PRO A C 1
ATOM 840 O O . PRO A 1 102 ? 5.649 14.693 2.833 1.00 49.22 102 PRO A O 1
ATOM 843 N N . ASN A 1 103 ? 4.045 14.359 4.390 1.00 52.06 103 ASN A N 1
ATOM 844 C CA . ASN A 1 103 ? 3.610 13.010 4.008 1.00 52.06 103 ASN A CA 1
ATOM 845 C C . ASN A 1 103 ? 2.860 13.027 2.654 1.00 52.06 103 ASN A C 1
ATOM 847 O O . ASN A 1 103 ? 1.697 12.644 2.537 1.00 52.06 103 ASN A O 1
ATOM 851 N N . ILE A 1 104 ? 3.505 13.599 1.641 1.00 53.25 104 ILE A N 1
ATOM 852 C CA . ILE A 1 104 ? 3.029 13.755 0.277 1.00 53.25 104 ILE A CA 1
ATOM 853 C C . ILE A 1 104 ? 3.753 12.683 -0.521 1.00 53.25 104 ILE A C 1
ATOM 855 O O . ILE A 1 104 ? 4.938 12.802 -0.829 1.00 53.25 104 ILE A O 1
ATOM 859 N N . VAL A 1 105 ? 3.027 11.615 -0.836 1.00 58.44 105 VAL A N 1
ATOM 860 C CA . VAL A 1 105 ? 3.480 10.644 -1.828 1.00 58.44 105 VAL A CA 1
ATOM 861 C C . VAL A 1 105 ? 3.462 11.357 -3.176 1.00 58.44 105 VAL A C 1
ATOM 863 O O . VAL A 1 105 ? 2.395 11.702 -3.682 1.00 58.44 105 VAL A O 1
ATOM 866 N N . ASP A 1 106 ? 4.643 11.623 -3.726 1.00 69.94 106 ASP A N 1
ATOM 867 C CA . ASP A 1 106 ? 4.783 12.170 -5.071 1.00 69.94 106 ASP A CA 1
ATOM 868 C C . ASP A 1 106 ? 4.269 11.144 -6.093 1.00 69.94 106 ASP A C 1
ATOM 870 O O . ASP A 1 106 ? 4.808 10.038 -6.219 1.00 69.94 106 ASP A O 1
ATOM 874 N N . LEU A 1 107 ? 3.211 11.515 -6.820 1.00 81.06 107 LEU A N 1
ATOM 875 C CA . LEU A 1 107 ? 2.593 10.663 -7.833 1.00 81.06 107 LEU A CA 1
ATOM 876 C C . LEU A 1 107 ? 3.520 10.411 -9.023 1.00 81.06 107 LEU A C 1
ATOM 878 O O . LEU A 1 107 ? 3.323 9.415 -9.712 1.00 81.06 107 LEU A O 1
ATOM 882 N N . SER A 1 108 ? 4.571 11.213 -9.216 1.00 83.88 108 SER A N 1
ATOM 883 C CA . SER A 1 108 ? 5.501 11.049 -10.337 1.00 83.88 108 SER A CA 1
ATOM 884 C C . SER A 1 108 ? 6.144 9.657 -10.387 1.00 83.88 108 SER A C 1
ATOM 886 O O . SER A 1 108 ? 6.353 9.093 -11.459 1.00 83.88 108 SER A O 1
ATOM 888 N N . THR A 1 109 ? 6.420 9.049 -9.227 1.00 85.19 109 THR A N 1
ATOM 889 C CA . THR A 1 109 ? 6.975 7.683 -9.165 1.00 85.19 109 THR A CA 1
ATOM 890 C C . THR A 1 109 ? 5.929 6.646 -9.570 1.00 85.19 109 THR A C 1
ATOM 892 O O . THR A 1 109 ? 6.245 5.676 -10.258 1.00 85.19 109 THR A O 1
ATOM 895 N N . TYR A 1 110 ? 4.676 6.861 -9.163 1.00 86.75 110 TYR A N 1
ATOM 896 C CA . TYR A 1 110 ? 3.552 6.007 -9.538 1.00 86.75 110 TYR A CA 1
ATOM 897 C C . TYR A 1 110 ? 3.232 6.113 -11.035 1.00 86.75 110 TYR A C 1
ATOM 899 O O . TYR A 1 110 ? 3.006 5.096 -11.680 1.00 86.75 110 TYR A O 1
ATOM 907 N N . GLU A 1 111 ? 3.274 7.311 -11.613 1.00 91.62 111 GLU A N 1
ATOM 908 C CA . GLU A 1 111 ? 3.045 7.536 -13.045 1.00 91.62 111 GLU A CA 1
ATOM 909 C C . GLU A 1 111 ? 4.072 6.794 -13.907 1.00 91.62 111 GLU A C 1
ATOM 911 O O . GLU A 1 111 ? 3.706 6.119 -14.866 1.00 91.62 111 GLU A O 1
ATOM 916 N N . LYS A 1 112 ? 5.351 6.837 -13.517 1.00 90.88 112 LYS A N 1
ATOM 917 C CA . LYS A 1 112 ? 6.428 6.092 -14.190 1.00 90.88 112 LYS A CA 1
ATOM 918 C C . LYS A 1 112 ? 6.246 4.578 -14.078 1.00 90.88 112 LYS A C 1
ATOM 920 O O . LYS A 1 112 ? 6.439 3.854 -15.053 1.00 90.88 112 LYS A O 1
ATOM 925 N N . PHE A 1 113 ? 5.826 4.101 -12.904 1.00 91.75 113 PHE A N 1
ATOM 926 C CA . PHE A 1 113 ? 5.426 2.707 -12.707 1.00 91.75 113 PHE A CA 1
ATOM 927 C C . PHE A 1 113 ? 4.279 2.305 -13.651 1.00 91.75 113 PHE A C 1
ATOM 929 O O . PHE A 1 113 ? 4.379 1.282 -14.330 1.00 91.75 113 PHE A O 1
ATOM 936 N N . GLU A 1 114 ? 3.214 3.108 -13.723 1.00 91.12 114 GLU A N 1
ATOM 937 C CA . GLU A 1 114 ? 2.048 2.841 -14.574 1.00 91.12 114 GLU A CA 1
ATOM 938 C C . GLU A 1 114 ? 2.414 2.847 -16.060 1.00 91.12 114 GLU A C 1
ATOM 940 O O . GLU A 1 114 ? 1.989 1.955 -16.797 1.00 91.12 114 GLU A O 1
ATOM 945 N N . GLN A 1 115 ? 3.243 3.798 -16.499 1.00 91.75 115 GLN A N 1
ATOM 946 C CA . GLN A 1 115 ? 3.730 3.860 -17.875 1.00 91.75 115 GLN A CA 1
ATOM 947 C C . GLN A 1 115 ? 4.453 2.563 -18.250 1.00 91.75 115 GLN A C 1
ATOM 949 O O . GLN A 1 115 ? 4.089 1.899 -19.225 1.00 91.75 115 GLN A O 1
ATOM 954 N N . ARG A 1 116 ? 5.428 2.150 -17.433 1.00 93.00 116 ARG A N 1
ATOM 955 C CA . ARG A 1 116 ? 6.185 0.920 -17.671 1.00 93.00 116 ARG A CA 1
ATOM 956 C C . ARG A 1 116 ? 5.284 -0.318 -17.665 1.00 93.00 116 ARG A C 1
ATOM 958 O O . ARG A 1 116 ? 5.477 -1.239 -18.465 1.00 93.00 116 ARG A O 1
ATOM 965 N N . LEU A 1 117 ? 4.290 -0.348 -16.776 1.00 90.62 117 LEU A N 1
ATOM 966 C CA . LEU A 1 117 ? 3.307 -1.425 -16.697 1.00 90.62 117 LEU A CA 1
ATOM 967 C C . LEU A 1 117 ? 2.421 -1.492 -17.951 1.00 90.62 117 LEU A C 1
ATOM 969 O O . LEU A 1 117 ? 2.088 -2.592 -18.398 1.00 90.62 117 LEU A O 1
ATOM 973 N N . ALA A 1 118 ? 2.036 -0.349 -18.521 1.00 91.25 118 ALA A N 1
ATOM 974 C CA . ALA A 1 118 ? 1.277 -0.281 -19.767 1.00 91.25 118 ALA A CA 1
ATOM 975 C C . ALA A 1 118 ? 2.109 -0.777 -20.960 1.00 91.25 118 ALA A C 1
ATOM 977 O O . ALA A 1 118 ? 1.643 -1.623 -21.721 1.00 91.25 118 ALA A O 1
ATOM 978 N N . GLU A 1 119 ? 3.368 -0.346 -21.069 1.00 90.94 119 GLU A N 1
ATOM 979 C CA . GLU A 1 119 ? 4.306 -0.820 -22.095 1.00 90.94 119 GLU A CA 1
ATOM 980 C C . GLU A 1 119 ? 4.488 -2.344 -22.036 1.00 90.94 119 GLU A C 1
ATOM 982 O O . GLU A 1 119 ? 4.405 -3.019 -23.058 1.00 90.94 119 GLU A O 1
ATOM 987 N N . ALA A 1 120 ? 4.637 -2.917 -20.834 1.00 86.38 120 ALA A N 1
ATOM 988 C CA . ALA A 1 120 ? 4.760 -4.365 -20.649 1.00 86.38 120 ALA A CA 1
ATOM 989 C C . ALA A 1 120 ? 3.540 -5.154 -21.158 1.00 86.38 120 ALA A C 1
ATOM 991 O O . ALA A 1 120 ? 3.675 -6.303 -21.579 1.00 86.38 120 ALA A O 1
ATOM 992 N N . LYS A 1 121 ? 2.341 -4.563 -21.089 1.00 83.56 121 LYS A N 1
ATOM 993 C CA . LYS A 1 121 ? 1.093 -5.194 -21.544 1.00 83.56 121 LYS A CA 1
ATOM 994 C C . LYS A 1 121 ? 0.945 -5.161 -23.065 1.00 83.56 121 LYS A C 1
ATOM 996 O O . LYS A 1 121 ? 0.335 -6.074 -23.607 1.00 83.56 121 LYS A O 1
ATOM 1001 N N . ASN A 1 122 ? 1.527 -4.161 -23.725 1.00 78.12 122 ASN A N 1
ATOM 1002 C CA . ASN A 1 122 ? 1.448 -3.965 -25.175 1.00 78.12 122 ASN A CA 1
ATOM 1003 C C . ASN A 1 122 ? 2.444 -4.827 -25.974 1.00 78.12 122 ASN A C 1
ATOM 1005 O O . ASN A 1 122 ? 2.417 -4.808 -27.198 1.00 78.12 122 ASN A O 1
ATOM 1009 N N . ILE A 1 123 ? 3.323 -5.574 -25.297 1.00 64.00 123 ILE A N 1
ATOM 1010 C CA . ILE A 1 123 ? 4.305 -6.487 -25.916 1.00 64.00 123 ILE A CA 1
ATOM 1011 C C . ILE A 1 123 ? 3.715 -7.908 -26.109 1.00 64.00 123 ILE A C 1
ATOM 1013 O O . ILE A 1 123 ? 4.403 -8.814 -26.573 1.00 64.00 123 ILE A O 1
ATOM 1017 N N . LYS A 1 124 ? 2.439 -8.123 -25.756 1.00 47.38 124 LYS A N 1
ATOM 1018 C CA . LYS A 1 124 ? 1.731 -9.396 -25.959 1.00 47.38 124 LYS A CA 1
ATOM 1019 C C . LYS A 1 124 ? 0.946 -9.447 -27.258 1.00 47.38 124 LYS A C 1
ATOM 1021 O O . LYS A 1 124 ? 0.260 -8.451 -27.561 1.00 47.38 124 LYS A O 1
#

InterPro domains:
  IPR002104 Integrase, catalytic domain [PF00589] (46-100)
  IPR002104 Integrase, catalytic domain [PS51898] (1-111)
  IPR011010 DNA breaking-rejoining enzyme, catalytic core [SSF56349] (15-101)
  IPR013762 Integrase-like, catalytic domain superfamily [G3DSA:1.10.443.10] (1-115)

pLDDT: mean 82.84, std 15.35, range [42.34, 96.44]

Radius of gyration: 18.51 Å; chains: 1; bounding box: 42×39×45 Å

Foldseek 3Di:
DVVVVVVQVVCVVVVDHDDPPQDPAWDQDPVRDGRHHDDPCPQVVVLVVVCVVPVVDDRDGPVRVLVLLLVQLVVLPDDPVLSCLLPPPDDPPDDPPPPDDPPDNDCSSVVSSVVSVVVVVVVD

Sequence (124 aa):
MKWKKEQAQELLQLGIKQNAEQFLFTYIDRKGNVNVPVHIDYLNYRINSVKRRHKHLINTSPHKLRHTFSTLAYEGGATMEQISRALTHSDTKTTEVYVNTPNIVDLSTYEKFEQRLAEAKNIK

Secondary structure (DSSP, 8-state):
-HHHHHHHHHHHHTTPPP-TT--SSEE--TT---SEEPPTHHHHHHHHHHHHH-TTS----HHHHHHHHHHHHHHTT--HHHHHHHH-SS-TTS-SS-TTS-S---HHHHHHHHHHHHHHHTT-